Protein AF-A0A7X8WSM5-F1 (afdb_monomer_lite)

Radius of gyration: 17.8 Å; chains: 1; bounding box: 54×24×46 Å

Structure (mmCIF, N/CA/C/O backbone):
data_AF-A0A7X8WSM5-F1
#
_entry.id   AF-A0A7X8WSM5-F1
#
loop_
_atom_site.group_PDB
_atom_site.id
_atom_site.type_symbol
_atom_site.label_atom_id
_atom_site.label_alt_id
_atom_site.label_comp_id
_atom_site.label_asym_id
_atom_site.label_entity_id
_atom_site.label_seq_id
_atom_site.pdbx_PDB_ins_code
_atom_site.Cartn_x
_atom_site.Cartn_y
_atom_site.Cartn_z
_atom_site.occupancy
_atom_site.B_iso_or_equiv
_atom_site.auth_seq_id
_atom_site.auth_comp_id
_atom_site.auth_asym_id
_atom_site.auth_atom_id
_atom_site.pdbx_PDB_model_num
ATOM 1 N N . MET A 1 1 ? -30.049 -12.938 2.409 1.00 51.50 1 MET A N 1
ATOM 2 C CA . MET A 1 1 ? -29.052 -12.644 3.469 1.00 51.50 1 MET A CA 1
ATOM 3 C C . MET A 1 1 ? -29.096 -11.161 3.814 1.00 51.50 1 MET A C 1
ATOM 5 O O . MET A 1 1 ? -28.954 -10.359 2.895 1.00 51.50 1 MET A O 1
ATOM 9 N N . PRO A 1 2 ? -29.291 -10.782 5.087 1.00 59.47 2 PRO A N 1
ATOM 10 C CA . PRO A 1 2 ? -29.366 -9.379 5.487 1.00 59.47 2 PRO A CA 1
ATOM 11 C C . PRO A 1 2 ? -28.024 -8.665 5.263 1.00 59.47 2 PRO A C 1
ATOM 13 O O . PRO A 1 2 ? -26.957 -9.227 5.509 1.00 59.47 2 PRO A O 1
ATOM 16 N N . LEU A 1 3 ? -28.078 -7.409 4.810 1.00 52.84 3 LEU A N 1
ATOM 17 C CA . LEU A 1 3 ? -26.915 -6.581 4.449 1.00 52.84 3 LEU A CA 1
ATOM 18 C C . LEU A 1 3 ? -25.866 -6.487 5.577 1.00 52.84 3 LEU A C 1
ATOM 20 O O . LEU A 1 3 ? -24.669 -6.423 5.316 1.00 52.84 3 LEU A O 1
ATOM 24 N N . ALA A 1 4 ? -26.319 -6.529 6.834 1.00 51.81 4 ALA A N 1
ATOM 25 C CA . ALA A 1 4 ? -25.474 -6.482 8.025 1.00 51.81 4 ALA A CA 1
ATOM 26 C C . ALA A 1 4 ? -24.562 -7.714 8.171 1.00 51.81 4 ALA A C 1
ATOM 28 O O . ALA A 1 4 ? -23.413 -7.575 8.585 1.00 51.81 4 ALA A O 1
ATOM 29 N N . ALA A 1 5 ? -25.042 -8.898 7.775 1.00 56.41 5 ALA A N 1
ATOM 30 C CA . ALA A 1 5 ? -24.252 -10.124 7.834 1.00 56.41 5 ALA A CA 1
ATOM 31 C C . ALA A 1 5 ? -23.064 -10.055 6.863 1.00 56.41 5 ALA A C 1
ATOM 33 O O . ALA A 1 5 ? -21.940 -10.330 7.265 1.00 56.41 5 ALA A O 1
ATOM 34 N N . LYS A 1 6 ? -23.286 -9.579 5.627 1.00 57.28 6 LYS A N 1
ATOM 35 C CA . LYS A 1 6 ? -22.234 -9.465 4.597 1.00 57.28 6 LYS A CA 1
ATOM 36 C C . LYS A 1 6 ? -21.090 -8.532 5.012 1.00 57.28 6 LYS A C 1
ATOM 38 O O . LYS A 1 6 ? -19.925 -8.842 4.785 1.00 57.28 6 LYS A O 1
ATOM 43 N N . VAL A 1 7 ? -21.410 -7.403 5.648 1.00 57.25 7 VAL A N 1
ATOM 44 C CA . VAL A 1 7 ? -20.414 -6.405 6.080 1.00 57.25 7 VAL A CA 1
ATOM 45 C C . VAL A 1 7 ? -19.553 -6.921 7.236 1.00 57.25 7 VAL A C 1
ATOM 47 O O . VAL A 1 7 ? -18.337 -6.728 7.233 1.00 57.25 7 VAL A O 1
ATOM 50 N N . ALA A 1 8 ? -20.163 -7.622 8.196 1.00 59.03 8 ALA A N 1
ATOM 51 C CA . ALA A 1 8 ? -19.437 -8.251 9.296 1.00 59.03 8 ALA A CA 1
ATOM 52 C C . ALA A 1 8 ? -18.463 -9.331 8.791 1.00 59.03 8 ALA A C 1
ATOM 54 O O . ALA A 1 8 ? -17.329 -9.410 9.268 1.00 59.03 8 ALA A O 1
ATOM 55 N N . THR A 1 9 ? -18.866 -10.117 7.784 1.00 63.66 9 THR A N 1
ATOM 56 C CA . THR A 1 9 ? -17.983 -11.095 7.132 1.00 63.66 9 THR A CA 1
ATOM 57 C C . THR A 1 9 ? -16.816 -10.408 6.425 1.00 63.66 9 THR A C 1
ATOM 59 O O . THR A 1 9 ? -15.676 -10.830 6.603 1.00 63.66 9 THR A O 1
ATOM 62 N N . SER A 1 10 ? -17.078 -9.311 5.708 1.00 63.56 10 SER A N 1
ATOM 63 C CA . SER A 1 10 ? -16.056 -8.497 5.039 1.00 63.56 10 SER A CA 1
ATOM 64 C C . SER A 1 10 ? -14.991 -8.003 6.013 1.00 63.56 10 SER A C 1
ATOM 66 O O . SER A 1 10 ? -13.827 -8.347 5.876 1.00 63.56 10 SER A O 1
ATOM 68 N N . ASN A 1 11 ? -15.367 -7.262 7.056 1.00 67.31 11 ASN A N 1
ATOM 69 C CA . ASN A 1 11 ? -14.403 -6.677 7.997 1.00 67.31 11 ASN A CA 1
ATOM 70 C C . ASN A 1 11 ? -13.541 -7.733 8.712 1.00 67.31 11 ASN A C 1
ATOM 72 O O . ASN A 1 11 ? -12.369 -7.499 9.020 1.00 67.31 11 ASN A O 1
ATOM 76 N N . ARG A 1 12 ? -14.113 -8.916 8.959 1.00 71.06 12 ARG A N 1
ATOM 77 C CA . ARG A 1 12 ? -13.388 -10.065 9.508 1.00 71.06 12 ARG A CA 1
ATOM 78 C C . ARG A 1 12 ? -12.416 -10.662 8.489 1.00 71.06 12 ARG A C 1
ATOM 80 O O . ARG A 1 12 ? -11.304 -11.034 8.856 1.00 71.06 12 ARG A O 1
ATOM 87 N N . LEU A 1 13 ? -12.806 -10.697 7.217 1.00 71.25 13 LEU A N 1
ATOM 88 C CA . LEU A 1 13 ? -11.937 -11.093 6.117 1.00 71.25 13 LEU A CA 1
ATOM 89 C C . LEU A 1 13 ? -10.764 -10.115 5.953 1.00 71.25 13 LEU A C 1
ATOM 91 O O . LEU A 1 13 ? -9.636 -10.596 5.913 1.00 71.25 13 LEU A O 1
ATOM 95 N N . THR A 1 14 ? -10.972 -8.779 5.971 1.00 70.88 14 THR A N 1
ATOM 96 C CA . THR A 1 14 ? -9.833 -7.820 5.923 1.00 70.88 14 THR A CA 1
ATOM 97 C C . THR A 1 14 ? -8.901 -8.102 7.066 1.00 70.88 14 THR A C 1
ATOM 99 O O . THR A 1 14 ? -7.701 -8.170 6.871 1.00 70.88 14 THR A O 1
ATOM 102 N N . TRP A 1 15 ? -9.454 -8.260 8.266 1.00 80.31 15 TRP A N 1
ATOM 103 C CA . TRP A 1 15 ? -8.658 -8.427 9.465 1.00 80.31 15 TRP A CA 1
ATOM 104 C C . TRP A 1 15 ? -7.751 -9.655 9.382 1.00 80.31 15 TRP A C 1
ATOM 106 O O . TRP A 1 15 ? -6.589 -9.590 9.778 1.00 80.31 15 TRP A O 1
ATOM 116 N N . ASN A 1 16 ? -8.252 -10.758 8.826 1.00 80.88 16 ASN A N 1
ATOM 117 C CA . ASN A 1 16 ? -7.468 -11.972 8.627 1.00 80.88 16 ASN A CA 1
ATOM 118 C C . ASN A 1 16 ? -6.473 -11.826 7.467 1.00 80.88 16 ASN A C 1
ATOM 120 O O . ASN A 1 16 ? -5.295 -12.144 7.634 1.00 80.88 16 ASN A O 1
ATOM 124 N N . MET A 1 17 ? -6.920 -11.295 6.325 1.00 76.50 17 MET A N 1
ATOM 125 C CA . MET A 1 17 ? -6.082 -11.077 5.141 1.00 76.50 17 MET A CA 1
ATOM 126 C C . MET A 1 17 ? -4.997 -10.028 5.362 1.00 76.50 17 MET A C 1
ATOM 128 O O . MET A 1 17 ? -3.964 -10.100 4.714 1.00 76.50 17 MET A O 1
ATOM 132 N N . TRP A 1 18 ? -5.188 -9.092 6.293 1.00 82.50 18 TRP A N 1
ATOM 133 C CA . TRP A 1 18 ? -4.248 -8.012 6.580 1.00 82.50 18 TRP A CA 1
ATOM 134 C C . TRP A 1 18 ? -2.846 -8.551 6.830 1.00 82.50 18 TRP A C 1
ATOM 136 O O . TRP A 1 18 ? -1.894 -8.013 6.283 1.00 82.50 18 TRP A O 1
ATOM 146 N N . LEU A 1 19 ? -2.710 -9.620 7.632 1.00 83.00 19 LEU A N 1
ATOM 147 C CA . LEU A 1 19 ? -1.384 -10.184 7.913 1.00 83.00 19 LEU A CA 1
ATOM 148 C C . LEU A 1 19 ? -0.724 -10.635 6.613 1.00 83.00 19 LEU A C 1
ATOM 150 O O . LEU A 1 19 ? 0.406 -10.271 6.333 1.00 83.00 19 LEU A O 1
ATOM 154 N N . TRP A 1 20 ? -1.462 -11.401 5.817 1.00 79.69 20 TRP A N 1
ATOM 155 C CA . TRP A 1 20 ? -0.963 -11.965 4.577 1.00 79.69 20 TRP A CA 1
ATOM 156 C C . TRP A 1 20 ? -0.609 -10.880 3.571 1.00 79.69 20 TRP A C 1
ATOM 158 O O . TRP A 1 20 ? 0.486 -10.909 3.035 1.00 79.69 20 TRP A O 1
ATOM 168 N N . LEU A 1 21 ? -1.481 -9.892 3.368 1.00 78.31 21 LEU A N 1
ATOM 169 C CA . LEU A 1 21 ? -1.251 -8.793 2.431 1.00 78.31 21 LEU A CA 1
ATOM 170 C C . LEU A 1 21 ? -0.007 -7.983 2.790 1.00 78.31 21 LEU A C 1
ATOM 172 O O . LEU A 1 21 ? 0.812 -7.712 1.924 1.00 78.31 21 LEU A O 1
ATOM 176 N N . VAL A 1 22 ? 0.165 -7.665 4.070 1.00 85.75 22 VAL A N 1
ATOM 177 C CA . VAL A 1 22 ? 1.304 -6.882 4.556 1.00 85.75 22 VAL A CA 1
ATOM 178 C C . VAL A 1 22 ? 2.654 -7.560 4.287 1.00 85.75 22 VAL A C 1
ATOM 180 O O . VAL A 1 22 ? 3.637 -6.865 4.057 1.00 85.75 22 VAL A O 1
ATOM 183 N N . TRP A 1 23 ? 2.712 -8.894 4.295 1.00 84.69 23 TRP A N 1
ATOM 184 C CA . TRP A 1 23 ? 3.959 -9.644 4.097 1.00 84.69 23 TRP A CA 1
ATOM 185 C C . TRP A 1 23 ? 4.135 -10.154 2.666 1.00 84.69 23 TRP A C 1
ATOM 187 O O . TRP A 1 23 ? 5.213 -10.034 2.087 1.00 84.69 23 TRP A O 1
ATOM 197 N N . LEU A 1 24 ? 3.078 -10.723 2.085 1.00 81.62 24 LEU A N 1
ATOM 198 C CA . LEU A 1 24 ? 3.121 -11.334 0.761 1.00 81.62 24 LEU A CA 1
ATOM 199 C C . LEU A 1 24 ? 3.154 -10.288 -0.345 1.00 81.62 24 LEU A C 1
ATOM 201 O O . LEU A 1 24 ? 3.870 -10.486 -1.318 1.00 81.62 24 LEU A O 1
ATOM 205 N N . LEU A 1 25 ? 2.405 -9.187 -0.223 1.00 82.31 25 LEU A N 1
ATOM 206 C CA . LEU A 1 25 ? 2.304 -8.226 -1.319 1.00 82.31 25 LEU A CA 1
ATOM 207 C C . LEU A 1 25 ? 3.656 -7.551 -1.616 1.00 82.31 25 LEU A C 1
ATOM 209 O O . LEU A 1 25 ? 4.057 -7.587 -2.777 1.00 82.31 25 LEU A O 1
ATOM 213 N N . PRO A 1 26 ? 4.426 -7.038 -0.630 1.00 83.44 26 PRO A N 1
ATOM 214 C CA . PRO A 1 26 ? 5.772 -6.529 -0.901 1.00 83.44 26 PRO A CA 1
ATOM 215 C C . PRO A 1 26 ? 6.697 -7.581 -1.525 1.00 83.44 26 PRO A C 1
ATOM 217 O O . PRO A 1 26 ? 7.432 -7.266 -2.456 1.00 83.44 26 PRO A O 1
ATOM 220 N N . ALA A 1 27 ? 6.630 -8.833 -1.059 1.00 83.88 27 ALA A N 1
ATOM 221 C CA . ALA A 1 27 ? 7.442 -9.922 -1.599 1.00 83.88 27 ALA A CA 1
ATOM 222 C C . ALA A 1 27 ? 7.100 -10.226 -3.068 1.00 83.88 27 ALA A C 1
ATOM 224 O O . ALA A 1 27 ? 8.000 -10.367 -3.892 1.00 83.88 27 ALA A O 1
ATOM 225 N N . VAL A 1 28 ? 5.809 -10.270 -3.411 1.00 82.94 28 VAL A N 1
ATOM 226 C CA . VAL A 1 28 ? 5.339 -10.474 -4.790 1.00 82.94 28 VAL A CA 1
ATOM 227 C C . VAL A 1 28 ? 5.751 -9.307 -5.684 1.00 82.94 28 VAL A C 1
ATOM 229 O O . VAL A 1 28 ? 6.269 -9.538 -6.771 1.00 82.94 28 VAL A O 1
ATOM 232 N N . LEU A 1 29 ? 5.573 -8.063 -5.231 1.00 82.88 29 LEU A N 1
ATOM 233 C CA . LEU A 1 29 ? 5.939 -6.871 -6.003 1.00 82.88 29 LEU A CA 1
ATOM 234 C C . LEU A 1 29 ? 7.447 -6.810 -6.282 1.00 82.88 29 LEU A C 1
ATOM 236 O O . LEU A 1 29 ? 7.852 -6.539 -7.411 1.00 82.88 29 LEU A O 1
ATOM 240 N N . ILE A 1 30 ? 8.274 -7.122 -5.280 1.00 85.56 30 ILE A N 1
ATOM 241 C CA . ILE A 1 30 ? 9.726 -7.245 -5.455 1.00 85.56 30 ILE A CA 1
ATOM 242 C C . ILE A 1 30 ? 10.055 -8.381 -6.420 1.00 85.56 30 ILE A C 1
ATOM 244 O O . ILE A 1 30 ? 10.878 -8.191 -7.311 1.00 85.56 30 ILE A O 1
ATOM 248 N N . GLY A 1 31 ? 9.388 -9.531 -6.292 1.00 83.06 31 GLY A N 1
ATOM 249 C CA . GLY A 1 31 ? 9.538 -10.647 -7.221 1.00 83.06 31 GLY A CA 1
ATOM 250 C C . GLY A 1 31 ? 9.284 -10.221 -8.667 1.00 83.06 31 GLY A C 1
ATOM 251 O O . GLY A 1 31 ? 10.145 -10.428 -9.514 1.00 83.06 31 GLY A O 1
ATOM 252 N N . ILE A 1 32 ? 8.161 -9.545 -8.937 1.00 81.94 32 ILE A N 1
ATOM 253 C CA . ILE A 1 32 ? 7.827 -9.002 -10.267 1.00 81.94 32 ILE A CA 1
ATOM 254 C C . ILE A 1 32 ? 8.938 -8.069 -10.770 1.00 81.94 32 ILE A C 1
ATOM 256 O O . ILE A 1 32 ? 9.399 -8.211 -11.901 1.00 81.94 32 ILE A O 1
ATOM 260 N N . LYS A 1 33 ? 9.421 -7.157 -9.919 1.00 81.62 33 LYS A N 1
ATOM 261 C CA . LYS A 1 33 ? 10.528 -6.247 -10.244 1.00 81.62 33 LYS A CA 1
ATOM 262 C C . LYS A 1 33 ? 11.838 -6.979 -10.564 1.00 81.62 33 LYS A C 1
ATOM 264 O O . LYS A 1 33 ? 12.546 -6.567 -11.474 1.00 81.62 33 LYS A O 1
ATOM 269 N N . MET A 1 34 ? 12.140 -8.095 -9.900 1.00 81.69 34 MET A N 1
ATOM 270 C CA . MET A 1 34 ? 13.324 -8.909 -10.212 1.00 81.69 34 MET A CA 1
ATOM 271 C C . MET A 1 34 ? 13.249 -9.590 -11.592 1.00 81.69 34 MET A C 1
ATOM 273 O O . MET A 1 34 ? 14.290 -9.894 -12.186 1.00 81.69 34 MET A O 1
ATOM 277 N N . PHE A 1 35 ? 12.045 -9.815 -12.129 1.00 79.50 35 PHE A N 1
ATOM 278 C CA . PHE A 1 35 ? 11.854 -10.354 -13.481 1.00 79.50 35 PHE A CA 1
ATOM 279 C C . PHE A 1 35 ? 11.919 -9.286 -14.585 1.00 79.50 35 PHE A C 1
ATOM 281 O O . PHE A 1 35 ? 12.190 -9.644 -15.731 1.00 79.50 35 PHE A O 1
ATOM 288 N N . ALA A 1 36 ? 11.754 -7.997 -14.261 1.00 74.88 36 ALA A N 1
ATOM 289 C CA . ALA A 1 36 ? 11.897 -6.893 -15.219 1.00 74.88 36 ALA A CA 1
ATOM 290 C C . ALA A 1 36 ? 13.334 -6.805 -15.786 1.00 74.88 36 ALA A C 1
ATOM 292 O O . ALA A 1 36 ? 14.241 -7.389 -15.202 1.00 74.88 36 ALA A O 1
ATOM 293 N N . PRO A 1 37 ? 13.600 -6.140 -16.923 1.00 71.44 37 PRO A N 1
ATOM 294 C CA . PRO A 1 37 ? 14.967 -5.960 -17.435 1.00 71.44 37 PRO A CA 1
ATOM 295 C C . PRO A 1 37 ? 15.867 -5.169 -16.455 1.00 71.44 37 PRO A C 1
ATOM 297 O O . PRO A 1 37 ? 15.359 -4.541 -15.539 1.00 71.44 37 PRO A O 1
ATOM 300 N N . GLY A 1 38 ? 17.198 -5.202 -16.621 1.00 72.44 38 GLY A N 1
ATOM 301 C CA . GLY A 1 38 ? 18.144 -4.421 -15.796 1.00 72.44 38 GLY A CA 1
ATOM 302 C C . GLY A 1 38 ? 18.986 -5.239 -14.818 1.00 72.44 38 GLY A C 1
ATOM 303 O O . GLY A 1 38 ? 18.459 -5.918 -13.941 1.00 72.44 38 GLY A O 1
ATOM 304 N N . GLY A 1 39 ? 20.312 -5.201 -14.961 1.00 73.75 39 GLY A N 1
ATOM 305 C CA . GLY A 1 39 ? 21.215 -6.054 -14.175 1.00 73.75 39 GLY A CA 1
ATOM 306 C C . GLY A 1 39 ? 21.510 -5.503 -12.779 1.00 73.75 39 GLY A C 1
ATOM 307 O O . GLY A 1 39 ? 21.495 -6.246 -11.796 1.00 73.75 39 GLY A O 1
ATOM 308 N N . GLN A 1 40 ? 21.754 -4.194 -12.679 1.00 80.19 40 GLN A N 1
ATOM 309 C CA . GLN A 1 40 ? 22.174 -3.556 -11.427 1.00 80.19 40 GLN A CA 1
ATOM 310 C C . GLN A 1 40 ? 21.028 -3.420 -10.415 1.00 80.19 40 GLN A C 1
ATOM 312 O O . GLN A 1 40 ? 21.208 -3.763 -9.245 1.00 80.19 40 GLN A O 1
ATOM 317 N N . GLU A 1 41 ? 19.835 -3.004 -10.855 1.00 77.94 41 GLU A N 1
ATOM 318 C CA . GLU A 1 41 ? 18.642 -2.929 -9.993 1.00 77.94 41 GLU A CA 1
ATOM 319 C C . GLU A 1 41 ? 18.295 -4.304 -9.408 1.00 77.94 41 GLU A C 1
ATOM 321 O O . GLU A 1 41 ? 17.993 -4.414 -8.220 1.00 77.94 41 GLU A O 1
ATOM 326 N N . LYS A 1 42 ? 18.429 -5.380 -10.196 1.00 82.81 42 LYS A N 1
ATOM 327 C CA . LYS A 1 42 ? 18.230 -6.751 -9.706 1.00 82.81 42 LYS A CA 1
ATOM 328 C C . LYS A 1 42 ? 19.197 -7.127 -8.603 1.00 82.81 42 LYS A C 1
ATOM 330 O O . LYS A 1 42 ? 18.758 -7.701 -7.615 1.00 82.81 42 LYS A O 1
ATOM 335 N N . LEU A 1 43 ? 20.486 -6.823 -8.751 1.00 84.69 43 LEU A N 1
ATOM 336 C CA . LEU A 1 43 ? 21.483 -7.109 -7.715 1.00 84.69 43 LEU A CA 1
ATOM 337 C C . LEU A 1 43 ? 21.166 -6.348 -6.423 1.00 84.69 43 LEU A C 1
ATOM 339 O O . LEU A 1 43 ? 21.206 -6.929 -5.337 1.00 84.69 43 LEU A O 1
ATOM 343 N N . PHE A 1 44 ? 20.783 -5.075 -6.545 1.00 86.06 44 PHE A N 1
ATOM 344 C CA . PHE A 1 44 ? 20.365 -4.254 -5.410 1.00 86.06 44 PHE A CA 1
ATOM 345 C C . PHE A 1 44 ? 19.128 -4.835 -4.715 1.00 86.06 44 PHE A C 1
ATOM 347 O O . PHE A 1 44 ? 19.139 -5.040 -3.501 1.00 86.06 44 PHE A O 1
ATOM 354 N N . LEU A 1 45 ? 18.081 -5.164 -5.478 1.00 86.62 45 LEU A N 1
ATOM 355 C CA . LEU A 1 45 ? 16.869 -5.789 -4.953 1.00 86.62 45 LEU A CA 1
ATOM 356 C C . LEU A 1 45 ? 17.154 -7.174 -4.371 1.00 86.62 45 LEU A C 1
ATOM 358 O O . LEU A 1 45 ? 16.606 -7.512 -3.333 1.00 86.62 45 LEU A O 1
ATOM 362 N N . MET A 1 46 ? 18.040 -7.972 -4.957 1.00 87.69 46 MET A N 1
ATOM 363 C CA . MET A 1 46 ? 18.387 -9.291 -4.430 1.00 87.69 46 MET A CA 1
ATOM 364 C C . MET A 1 46 ? 19.053 -9.188 -3.053 1.00 87.69 46 MET A C 1
ATOM 366 O O . MET A 1 46 ? 18.724 -9.965 -2.159 1.00 87.69 46 MET A O 1
ATOM 370 N N . LEU A 1 47 ? 19.926 -8.196 -2.855 1.00 91.31 47 LEU A N 1
ATOM 371 C CA . LEU A 1 47 ? 20.614 -7.974 -1.583 1.00 91.31 47 LEU A CA 1
ATOM 372 C C . LEU A 1 47 ? 19.706 -7.329 -0.523 1.00 91.31 47 LEU A C 1
ATOM 374 O O . LEU A 1 47 ? 19.719 -7.735 0.638 1.00 91.31 47 LEU A O 1
ATOM 378 N N . LEU A 1 48 ? 18.920 -6.319 -0.909 1.00 91.56 48 LEU A N 1
ATOM 379 C CA . LEU A 1 48 ? 18.128 -5.514 0.025 1.00 91.56 48 LEU A CA 1
ATOM 380 C C . LEU A 1 48 ? 16.676 -5.962 0.172 1.00 91.56 48 LEU A C 1
ATOM 382 O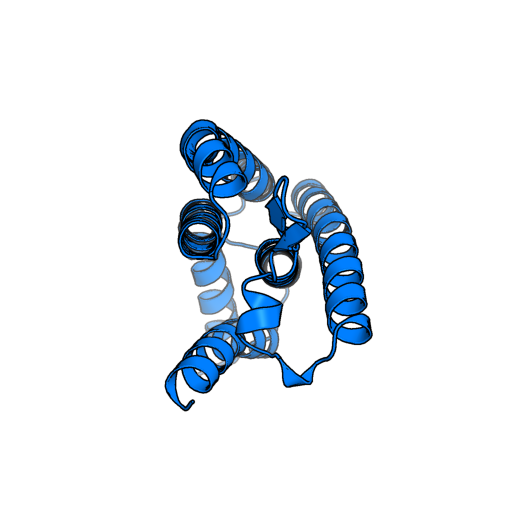 O . LEU A 1 48 ? 16.019 -5.532 1.120 1.00 91.56 48 LEU A O 1
ATOM 386 N N . SER A 1 49 ? 16.165 -6.836 -0.698 1.00 89.81 49 SER A N 1
ATOM 387 C CA . SER A 1 49 ? 14.781 -7.321 -0.621 1.00 89.81 49 SER A CA 1
ATOM 388 C C . SER A 1 49 ? 14.394 -7.867 0.748 1.00 89.81 49 SER A C 1
ATOM 390 O O . SER A 1 49 ? 13.303 -7.508 1.189 1.00 89.81 49 SER A O 1
ATOM 392 N N . PRO A 1 50 ? 15.228 -8.626 1.493 1.00 91.56 50 PRO A N 1
ATOM 393 C CA . PRO A 1 50 ? 14.819 -9.096 2.813 1.00 91.56 50 PRO A CA 1
ATOM 394 C C . PRO A 1 50 ? 14.547 -7.927 3.765 1.00 91.56 50 PRO A C 1
ATOM 396 O O . PRO A 1 50 ? 13.558 -7.930 4.492 1.00 91.56 50 PRO A O 1
ATOM 399 N N . ILE A 1 51 ? 15.384 -6.887 3.712 1.00 93.31 51 ILE A N 1
ATOM 400 C CA . ILE A 1 51 ? 15.247 -5.688 4.543 1.00 93.31 51 ILE A CA 1
ATOM 401 C C . ILE A 1 51 ? 14.021 -4.880 4.109 1.00 93.31 51 ILE A C 1
ATOM 403 O O . ILE A 1 51 ? 13.226 -4.479 4.956 1.00 93.31 51 ILE A O 1
ATOM 407 N N . ILE A 1 52 ? 13.824 -4.677 2.803 1.00 89.06 52 ILE A N 1
ATOM 408 C CA . ILE A 1 52 ? 12.681 -3.926 2.264 1.00 89.06 52 ILE A CA 1
ATOM 409 C C . ILE A 1 52 ? 11.362 -4.627 2.614 1.00 89.06 52 ILE A C 1
ATOM 411 O O . ILE A 1 52 ? 10.440 -3.972 3.098 1.00 89.06 52 ILE A O 1
ATOM 415 N N . ILE A 1 53 ? 11.276 -5.950 2.431 1.00 89.50 53 ILE A N 1
ATOM 416 C CA . ILE A 1 53 ? 10.092 -6.752 2.783 1.00 89.50 53 ILE A CA 1
ATOM 417 C C . ILE A 1 53 ? 9.816 -6.651 4.282 1.00 89.50 53 ILE A C 1
ATOM 419 O O . ILE A 1 53 ? 8.670 -6.442 4.676 1.00 89.50 53 ILE A O 1
ATOM 423 N N . LEU A 1 54 ? 10.852 -6.757 5.122 1.00 92.00 54 LEU A N 1
ATOM 424 C CA . LEU A 1 54 ? 10.702 -6.622 6.569 1.00 92.00 54 LEU A CA 1
ATOM 425 C C . LEU A 1 54 ? 10.194 -5.237 6.967 1.00 92.00 54 LEU A C 1
ATOM 427 O O . LEU A 1 54 ? 9.248 -5.141 7.745 1.00 92.00 54 LEU A O 1
ATOM 431 N N . LEU A 1 55 ? 10.773 -4.167 6.423 1.00 92.06 55 LEU A N 1
ATOM 432 C CA . LEU A 1 55 ? 10.355 -2.800 6.727 1.00 92.06 55 LEU A CA 1
ATOM 433 C C . LEU A 1 55 ? 8.927 -2.524 6.247 1.00 92.06 55 LEU A C 1
ATOM 435 O O . LEU A 1 55 ? 8.111 -2.031 7.026 1.00 92.06 55 LEU A O 1
ATOM 439 N N . ALA A 1 56 ? 8.597 -2.887 5.005 1.00 88.94 56 ALA A N 1
ATOM 440 C CA . ALA A 1 56 ? 7.252 -2.734 4.456 1.00 88.94 56 ALA A CA 1
ATOM 441 C C . ALA A 1 56 ? 6.222 -3.547 5.255 1.00 88.94 56 ALA A C 1
ATOM 443 O O . ALA A 1 56 ? 5.145 -3.043 5.577 1.00 88.94 56 ALA A O 1
ATOM 444 N N . GLY A 1 57 ? 6.580 -4.773 5.642 1.00 88.94 57 GLY A N 1
ATOM 445 C CA . GLY A 1 57 ? 5.754 -5.635 6.475 1.00 88.94 57 GLY A CA 1
ATOM 446 C C . GLY A 1 57 ? 5.524 -5.062 7.875 1.00 88.94 57 GLY A C 1
ATOM 447 O O . GLY A 1 57 ? 4.397 -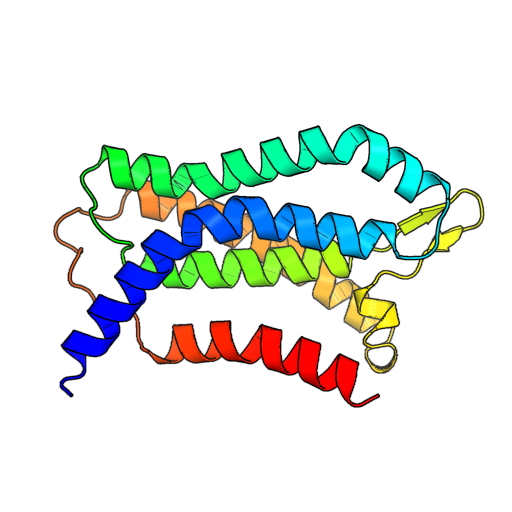4.998 8.361 1.00 88.94 57 GLY A O 1
ATOM 448 N N . LEU A 1 58 ? 6.568 -4.559 8.529 1.00 92.69 58 LEU A N 1
ATOM 449 C CA . LEU A 1 58 ? 6.440 -3.937 9.848 1.00 92.69 58 LEU A CA 1
ATOM 450 C C . LEU A 1 58 ? 5.590 -2.660 9.800 1.00 92.69 58 LEU A C 1
ATOM 452 O O . LEU A 1 58 ? 4.698 -2.490 10.635 1.00 92.69 58 LEU A O 1
ATOM 456 N N . LEU A 1 59 ? 5.813 -1.797 8.805 1.00 91.31 59 LEU A N 1
ATOM 457 C CA . LEU A 1 59 ? 5.034 -0.570 8.614 1.00 91.31 59 LEU A CA 1
ATOM 458 C C . LEU A 1 59 ? 3.569 -0.883 8.293 1.00 91.31 59 LEU A C 1
ATOM 460 O O . LEU A 1 59 ? 2.668 -0.354 8.938 1.00 91.31 59 LEU A O 1
ATOM 464 N N . GLY A 1 60 ? 3.307 -1.807 7.368 1.00 88.44 60 GLY A N 1
ATOM 465 C CA . GLY A 1 60 ? 1.950 -2.238 7.036 1.00 88.44 60 GLY A CA 1
ATOM 466 C C . GLY A 1 60 ? 1.231 -2.937 8.198 1.00 88.44 60 GLY A C 1
ATOM 467 O O . GLY A 1 60 ? -0.000 -2.896 8.297 1.00 88.44 60 GLY A O 1
ATOM 468 N N . TRP A 1 61 ? 1.974 -3.566 9.111 1.00 92.56 61 TRP A N 1
ATOM 469 C CA . TRP A 1 61 ? 1.424 -4.221 10.298 1.00 92.56 61 TRP A CA 1
ATOM 470 C C . TRP A 1 61 ? 1.101 -3.238 11.430 1.00 92.56 61 TRP A C 1
ATOM 472 O O . TRP A 1 61 ? 0.179 -3.490 12.214 1.00 92.56 61 TRP A O 1
ATOM 482 N N . LEU A 1 62 ? 1.801 -2.102 11.498 1.00 93.56 62 LEU A N 1
ATOM 483 C CA . LEU A 1 62 ? 1.701 -1.128 12.585 1.00 93.56 62 LEU A CA 1
ATOM 484 C C . LEU A 1 62 ? 0.257 -0.672 12.887 1.00 93.56 62 LEU A C 1
ATOM 486 O O . LEU A 1 62 ? -0.142 -0.755 14.054 1.00 93.56 62 LEU A O 1
ATOM 490 N N . PRO A 1 63 ? -0.586 -0.270 11.909 1.00 91.12 63 PRO A N 1
ATOM 491 C CA . PRO A 1 63 ? -1.950 0.170 12.212 1.00 91.12 63 PRO A CA 1
ATOM 492 C C . PRO A 1 63 ? -2.797 -0.949 12.832 1.00 91.12 63 PRO A C 1
ATOM 494 O O . PRO A 1 63 ? -3.575 -0.719 13.760 1.00 91.12 63 PRO A O 1
ATOM 497 N N . ARG A 1 64 ? -2.607 -2.194 12.378 1.00 90.38 64 ARG A N 1
ATOM 498 C CA . ARG A 1 64 ? -3.296 -3.358 12.942 1.00 90.38 64 ARG A CA 1
ATOM 499 C C . ARG A 1 64 ? -2.824 -3.665 14.357 1.00 90.38 64 ARG A C 1
ATOM 501 O O . ARG A 1 64 ? -3.653 -4.007 15.200 1.00 90.38 64 ARG A O 1
ATOM 508 N N . PHE A 1 65 ? -1.526 -3.555 14.625 1.00 93.25 65 PHE A N 1
ATOM 509 C CA . PHE A 1 65 ? -0.986 -3.727 15.971 1.00 93.25 65 PHE A CA 1
ATOM 510 C C . PHE A 1 65 ? -1.607 -2.720 16.949 1.00 93.25 65 PHE A C 1
ATOM 512 O O . PHE A 1 65 ? -2.093 -3.120 18.010 1.00 93.25 65 PHE A O 1
ATOM 519 N N . VAL A 1 66 ? -1.686 -1.443 16.557 1.00 93.06 66 VAL A N 1
ATOM 520 C CA . VAL A 1 66 ? -2.336 -0.384 17.348 1.00 93.06 66 VAL A CA 1
ATOM 521 C C . VAL A 1 66 ? -3.806 -0.720 17.613 1.00 93.06 66 VAL A C 1
ATOM 523 O O . VAL A 1 66 ? -4.241 -0.696 18.763 1.00 93.06 66 VAL A O 1
ATOM 526 N N . LEU A 1 67 ? -4.567 -1.113 16.587 1.00 90.56 67 LEU A N 1
ATOM 527 C CA . LEU A 1 67 ? -5.972 -1.514 16.743 1.00 90.56 67 LEU A CA 1
ATOM 528 C C . LEU A 1 67 ? -6.131 -2.723 17.675 1.00 90.56 67 LEU A C 1
ATOM 530 O O . LEU A 1 67 ? -6.976 -2.714 18.568 1.00 90.56 67 LEU A O 1
ATOM 534 N N . LYS A 1 68 ? -5.291 -3.753 17.531 1.00 90.62 68 LYS A N 1
ATOM 535 C CA . LYS A 1 68 ? -5.342 -4.942 18.392 1.00 90.62 68 LYS A CA 1
ATOM 536 C C . LYS A 1 68 ? -5.043 -4.586 19.852 1.00 90.62 68 LYS A C 1
ATOM 538 O O . LYS A 1 68 ? -5.756 -5.043 20.740 1.00 90.62 68 LYS A O 1
ATOM 543 N N . LYS A 1 69 ? -4.049 -3.722 20.101 1.00 92.25 69 LYS A N 1
ATOM 544 C CA . LYS A 1 69 ? -3.707 -3.230 21.448 1.00 92.25 69 LYS A CA 1
ATOM 545 C C . LYS A 1 69 ? -4.852 -2.434 22.085 1.00 92.25 69 LYS A C 1
ATOM 547 O O . LYS A 1 69 ? -5.014 -2.464 23.298 1.00 92.25 69 LYS A O 1
ATOM 552 N N . ARG A 1 70 ? -5.668 -1.760 21.271 1.00 90.00 70 ARG A N 1
ATOM 553 C CA . ARG A 1 70 ? -6.858 -1.011 21.709 1.00 90.00 70 ARG A CA 1
ATOM 554 C C . ARG A 1 70 ? -8.112 -1.882 21.890 1.00 90.00 70 ARG A C 1
ATOM 556 O O . ARG A 1 70 ? -9.163 -1.345 22.220 1.00 90.00 70 ARG A O 1
ATOM 563 N N . GLY A 1 71 ? -8.019 -3.200 21.687 1.00 87.50 71 GLY A N 1
ATOM 564 C CA . GLY A 1 71 ? -9.113 -4.149 21.930 1.00 87.50 71 GLY A CA 1
ATOM 565 C C . GLY A 1 71 ? -9.997 -4.460 20.718 1.00 87.50 71 GLY A C 1
ATOM 566 O O . GLY A 1 71 ? -11.031 -5.109 20.868 1.00 87.50 71 GLY A O 1
ATOM 567 N N . PHE A 1 72 ? -9.618 -4.040 19.506 1.00 85.50 72 PHE A N 1
ATOM 568 C CA . PHE A 1 72 ? -10.386 -4.375 18.304 1.00 85.50 72 PHE A CA 1
ATOM 569 C C . PHE A 1 72 ? -10.226 -5.859 17.933 1.00 85.50 72 PHE A C 1
ATOM 571 O O . PHE A 1 72 ? -9.118 -6.346 17.704 1.00 85.50 72 PHE A O 1
ATOM 578 N N . GLY A 1 73 ? -11.353 -6.569 17.817 1.00 80.06 73 GLY A N 1
ATOM 579 C CA . GLY A 1 73 ? -11.410 -7.953 17.318 1.00 80.06 73 GLY A CA 1
ATOM 580 C C . GLY A 1 73 ? -11.576 -8.078 15.797 1.00 80.06 73 GLY A C 1
ATOM 581 O O . GLY A 1 73 ? -11.483 -9.176 15.253 1.00 80.06 73 GLY A O 1
ATOM 582 N N . TYR A 1 74 ? -11.843 -6.967 15.109 1.00 78.88 74 TYR A N 1
ATOM 583 C CA . TYR A 1 74 ? -12.009 -6.890 13.658 1.00 78.88 74 TYR A CA 1
ATOM 584 C C . TYR A 1 74 ? -11.717 -5.474 13.156 1.00 78.88 74 TYR A C 1
ATOM 586 O O . TYR A 1 74 ? -11.735 -4.515 13.931 1.00 78.88 74 TYR A O 1
ATOM 594 N N . SER A 1 75 ? -11.466 -5.347 11.851 1.00 78.25 75 SER A N 1
ATOM 595 C CA . SER A 1 75 ? -11.138 -4.064 11.230 1.00 78.25 75 SER A CA 1
ATOM 596 C C . SER A 1 75 ? -12.370 -3.152 11.164 1.00 78.25 75 SER A C 1
ATOM 598 O O . SER A 1 75 ? -13.405 -3.576 10.640 1.00 78.25 75 SER A O 1
ATOM 600 N N . PRO A 1 76 ? -12.299 -1.898 11.648 1.00 81.62 76 PRO A N 1
ATOM 601 C CA . PRO A 1 76 ? -13.329 -0.905 11.376 1.00 81.62 76 PRO A CA 1
ATOM 602 C C . PRO A 1 76 ? -13.481 -0.673 9.870 1.00 81.62 76 PRO A C 1
ATOM 604 O O . PRO A 1 76 ? -12.531 -0.793 9.095 1.00 81.62 76 PRO A O 1
ATOM 607 N N . SER A 1 77 ? -14.678 -0.300 9.438 1.00 75.94 77 SER A N 1
ATOM 608 C CA . SER A 1 77 ? -14.989 -0.073 8.023 1.00 75.94 77 SER A CA 1
ATOM 609 C C . SER A 1 77 ? -14.099 0.965 7.346 1.00 75.94 77 SER A C 1
ATOM 611 O O . SER A 1 77 ? -13.527 0.682 6.296 1.00 75.94 77 SER A O 1
ATOM 613 N N . GLY A 1 78 ? -13.957 2.138 7.970 1.00 78.50 78 GLY A N 1
ATOM 614 C CA . GLY A 1 78 ? -13.110 3.219 7.467 1.00 78.50 78 GLY A CA 1
ATOM 615 C C . GLY A 1 78 ? -11.654 2.782 7.335 1.00 78.50 78 GLY A C 1
ATOM 616 O O . GLY A 1 78 ? -11.048 2.985 6.290 1.00 78.50 78 GLY A O 1
ATOM 617 N N . VAL A 1 79 ? -11.128 2.078 8.342 1.00 84.38 79 VAL A N 1
ATOM 618 C CA . VAL A 1 79 ? -9.773 1.509 8.293 1.00 84.38 79 VAL A CA 1
ATOM 619 C C . VAL A 1 79 ? -9.645 0.518 7.134 1.00 84.38 79 VAL A C 1
ATOM 621 O O . VAL A 1 79 ? -8.681 0.585 6.386 1.00 84.38 79 VAL A O 1
ATOM 624 N N . SER A 1 80 ? -10.624 -0.369 6.943 1.00 81.81 80 SER A N 1
ATOM 625 C CA . SER A 1 80 ? -10.593 -1.380 5.874 1.00 81.81 80 SER A CA 1
ATOM 626 C C . SER A 1 80 ? -10.599 -0.757 4.477 1.00 81.81 80 SER A C 1
ATOM 628 O O . SER A 1 80 ? -9.877 -1.219 3.599 1.00 81.81 80 SER A O 1
ATOM 630 N N . ALA A 1 81 ? -11.394 0.298 4.274 1.00 80.31 81 ALA A N 1
ATOM 631 C CA . ALA A 1 81 ? -11.458 1.013 3.004 1.00 80.31 81 ALA A CA 1
ATOM 632 C C . ALA A 1 81 ? -10.130 1.715 2.690 1.00 80.31 81 ALA A C 1
ATOM 634 O O . ALA A 1 81 ? -9.572 1.517 1.613 1.00 80.31 81 ALA A O 1
ATOM 635 N N . VAL A 1 82 ? -9.587 2.471 3.651 1.00 86.25 82 VAL A N 1
ATOM 636 C CA . VAL A 1 82 ? -8.297 3.157 3.473 1.00 86.25 82 VAL A CA 1
ATOM 637 C C . VAL A 1 82 ? -7.163 2.145 3.299 1.00 86.25 82 VAL A C 1
ATOM 639 O O . VAL A 1 82 ? -6.279 2.360 2.479 1.00 86.25 82 VAL A O 1
ATOM 642 N N . PHE A 1 83 ? -7.215 1.009 3.998 1.00 85.62 83 PHE A N 1
ATOM 643 C CA . PHE A 1 83 ? -6.224 -0.062 3.874 1.00 85.62 83 PHE A CA 1
ATOM 644 C C . PHE A 1 83 ? -6.160 -0.612 2.457 1.00 85.62 83 PHE A C 1
ATOM 646 O O . PHE A 1 83 ? -5.080 -0.823 1.914 1.00 85.62 83 PHE A O 1
ATOM 653 N N . ALA A 1 84 ? -7.318 -0.808 1.839 1.00 82.31 84 ALA A N 1
ATOM 654 C CA . ALA A 1 84 ? -7.367 -1.331 0.492 1.00 82.31 84 ALA A CA 1
ATOM 655 C C . ALA A 1 84 ? -6.893 -0.307 -0.553 1.00 82.31 84 ALA A C 1
ATOM 657 O O . ALA A 1 84 ? -6.128 -0.664 -1.445 1.00 82.31 84 ALA A O 1
ATOM 658 N N . VAL A 1 85 ? -7.268 0.971 -0.396 1.00 85.31 85 VAL A N 1
ATOM 659 C CA . VAL A 1 85 ? -6.747 2.072 -1.230 1.00 85.31 85 VAL A CA 1
ATOM 660 C C . VAL A 1 85 ? -5.228 2.181 -1.104 1.00 85.31 85 VAL A C 1
ATOM 662 O O . VAL A 1 85 ? -4.543 2.331 -2.111 1.00 85.31 85 VAL A O 1
ATOM 665 N N . HIS A 1 86 ? -4.699 2.061 0.116 1.00 88.81 86 HIS A N 1
ATOM 666 C CA . HIS A 1 86 ? -3.266 2.124 0.376 1.00 88.81 86 HIS A CA 1
ATOM 667 C C . HIS A 1 86 ? -2.496 1.053 -0.392 1.00 88.81 86 HIS A C 1
ATOM 669 O O . HIS A 1 86 ? -1.567 1.379 -1.123 1.00 88.81 86 HIS A O 1
ATOM 675 N N . TRP A 1 87 ? -2.901 -0.214 -0.282 1.00 84.75 87 TRP A N 1
ATOM 676 C CA . TRP A 1 87 ? -2.207 -1.298 -0.982 1.00 84.75 87 TRP A CA 1
ATOM 677 C C . TRP A 1 87 ? -2.364 -1.239 -2.495 1.00 84.75 87 TRP A C 1
ATOM 679 O O . TRP A 1 87 ? -1.456 -1.654 -3.216 1.00 84.75 87 TRP A O 1
ATOM 689 N N . TRP A 1 88 ? -3.478 -0.693 -2.980 1.00 83.44 88 TRP A N 1
ATOM 690 C CA . TRP A 1 88 ? -3.670 -0.455 -4.403 1.00 83.44 88 TRP A CA 1
ATOM 691 C C . TRP A 1 88 ? -2.694 0.600 -4.932 1.00 83.44 88 TRP A C 1
ATOM 693 O O . TRP A 1 88 ? -1.923 0.324 -5.850 1.00 83.44 88 TRP A O 1
ATOM 703 N N . ALA A 1 89 ? -2.660 1.768 -4.288 1.00 87.62 89 ALA A N 1
ATOM 704 C CA . ALA A 1 89 ? -1.743 2.846 -4.637 1.00 87.62 89 ALA A CA 1
ATOM 705 C C . ALA A 1 89 ? -0.275 2.423 -4.477 1.00 87.62 89 ALA A C 1
ATOM 707 O O . ALA A 1 89 ? 0.546 2.727 -5.337 1.00 87.62 89 ALA A O 1
ATOM 708 N N . PHE A 1 90 ? 0.048 1.658 -3.430 1.00 89.38 90 PHE A N 1
ATOM 709 C CA . PHE A 1 90 ? 1.396 1.138 -3.212 1.00 89.38 90 PHE A CA 1
ATOM 710 C C . PHE A 1 90 ? 1.823 0.199 -4.343 1.00 89.38 90 PHE A C 1
ATOM 712 O O . PHE A 1 90 ? 2.930 0.325 -4.856 1.00 89.38 90 PHE A O 1
ATOM 719 N N . SER A 1 91 ? 0.938 -0.705 -4.772 1.00 87.00 91 SER A N 1
ATOM 720 C CA . SER A 1 91 ? 1.230 -1.638 -5.867 1.00 87.00 91 SER A CA 1
ATOM 721 C C . SER A 1 91 ? 1.471 -0.900 -7.182 1.00 87.00 91 SER A C 1
ATOM 723 O O . SER A 1 91 ? 2.461 -1.174 -7.853 1.00 87.00 91 SER A O 1
ATOM 725 N N . LEU A 1 92 ? 0.615 0.068 -7.526 1.00 86.69 92 LEU A N 1
ATOM 726 C CA 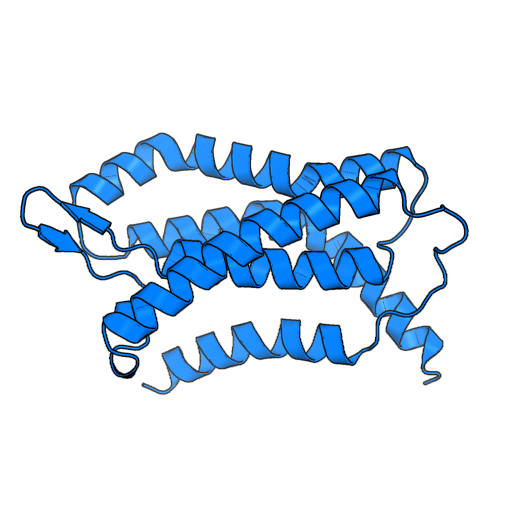. LEU A 1 92 ? 0.801 0.894 -8.724 1.00 86.69 92 LEU A CA 1
ATOM 727 C C . LEU A 1 92 ? 2.087 1.716 -8.666 1.00 86.69 92 LEU A C 1
ATOM 729 O O . LEU A 1 92 ? 2.808 1.791 -9.654 1.00 86.69 92 LEU A O 1
ATOM 733 N N . CYS A 1 93 ? 2.395 2.286 -7.501 1.00 88.38 93 CYS A N 1
ATOM 734 C CA . CYS A 1 93 ? 3.631 3.019 -7.274 1.00 88.38 93 CYS A CA 1
ATOM 735 C C . CYS A 1 93 ? 4.852 2.118 -7.518 1.00 88.38 93 CYS A C 1
ATOM 737 O O . CYS A 1 93 ? 5.685 2.428 -8.360 1.00 88.38 93 CYS A O 1
ATOM 739 N N . VAL A 1 94 ? 4.933 0.960 -6.854 1.00 87.31 94 VAL A N 1
ATOM 740 C CA . VAL A 1 94 ? 6.085 0.048 -6.976 1.00 87.31 94 VAL A CA 1
ATOM 741 C C . VAL A 1 94 ? 6.234 -0.512 -8.392 1.00 87.31 94 VAL A C 1
ATOM 743 O O . VAL A 1 94 ? 7.351 -0.596 -8.901 1.00 87.31 94 VAL A O 1
ATOM 746 N N . LEU A 1 95 ? 5.127 -0.895 -9.034 1.00 86.62 95 LEU A N 1
ATOM 747 C CA . LEU A 1 95 ? 5.159 -1.464 -10.383 1.00 86.62 95 LEU A CA 1
ATOM 748 C C . LEU A 1 95 ? 5.391 -0.423 -11.471 1.00 86.62 95 LEU A C 1
ATOM 750 O O . LEU A 1 95 ? 5.844 -0.808 -12.542 1.00 86.62 95 LEU A O 1
ATOM 754 N N . GLY A 1 96 ? 5.062 0.845 -11.229 1.00 85.50 96 GLY A N 1
ATOM 755 C CA . GLY A 1 96 ? 5.229 1.913 -12.210 1.00 85.50 96 GLY A CA 1
ATOM 756 C C . GLY A 1 96 ? 6.497 2.745 -12.042 1.00 85.50 96 GLY A C 1
ATOM 757 O O . GLY A 1 96 ? 6.845 3.485 -12.951 1.00 85.50 96 GLY A O 1
ATOM 758 N N . ILE A 1 97 ? 7.234 2.610 -10.935 1.00 86.06 97 ILE A N 1
ATOM 759 C CA . ILE A 1 97 ? 8.573 3.203 -10.833 1.00 86.06 97 ILE A CA 1
ATOM 760 C C . ILE A 1 97 ? 9.482 2.554 -11.880 1.00 86.06 97 ILE A C 1
ATOM 762 O O . ILE A 1 97 ? 9.711 1.341 -11.843 1.00 86.06 97 ILE A O 1
ATOM 766 N N . ASP A 1 98 ? 10.013 3.363 -12.791 1.00 85.44 98 ASP A N 1
ATOM 767 C CA . ASP A 1 98 ? 11.024 2.928 -13.751 1.00 85.44 98 ASP A CA 1
ATOM 768 C C . ASP A 1 98 ? 12.325 2.556 -13.043 1.00 85.44 98 ASP A C 1
ATOM 770 O O . ASP A 1 98 ? 12.661 3.061 -11.968 1.00 85.44 98 ASP A O 1
ATOM 774 N N . GLY A 1 99 ? 13.040 1.616 -13.646 1.00 79.25 99 GLY A N 1
ATOM 775 C CA . GLY A 1 99 ? 14.378 1.259 -13.215 1.00 79.25 99 GLY A CA 1
ATOM 776 C C . GLY A 1 99 ? 15.425 2.204 -13.786 1.00 79.25 99 GLY A C 1
ATOM 777 O O . GLY A 1 99 ? 15.176 2.950 -14.735 1.00 79.25 99 GLY A O 1
ATOM 778 N N . ALA A 1 100 ? 16.633 2.135 -13.245 1.00 76.50 100 ALA A N 1
ATOM 779 C CA . ALA A 1 100 ? 17.779 2.848 -13.788 1.00 76.50 100 ALA A CA 1
ATOM 780 C C . ALA A 1 100 ? 18.968 1.897 -13.899 1.00 76.50 100 ALA A C 1
ATOM 782 O O . ALA A 1 100 ? 19.295 1.189 -12.945 1.00 76.50 100 ALA A O 1
ATOM 783 N N . ASP A 1 101 ? 19.620 1.903 -15.059 1.00 76.06 101 ASP A N 1
ATOM 784 C CA . ASP A 1 101 ? 20.908 1.251 -15.261 1.00 76.06 101 ASP A CA 1
ATOM 785 C C . ASP A 1 101 ? 21.921 2.246 -15.837 1.00 76.06 101 ASP A C 1
ATOM 787 O O . ASP A 1 101 ? 21.568 3.298 -16.373 1.00 76.06 101 ASP A O 1
ATOM 791 N N . HIS A 1 102 ? 23.199 1.879 -15.793 1.00 74.06 102 HIS A N 1
ATOM 792 C CA . HIS A 1 102 ? 24.300 2.632 -16.410 1.00 74.06 102 HIS A CA 1
ATOM 793 C C . HIS A 1 102 ? 24.115 2.894 -17.920 1.00 74.06 102 HIS A C 1
ATOM 795 O O . HIS A 1 102 ? 24.760 3.785 -18.468 1.00 74.06 102 HIS A O 1
ATOM 801 N N . MET A 1 103 ? 23.228 2.144 -18.580 1.00 72.06 103 MET A N 1
ATOM 802 C CA . MET A 1 103 ? 22.911 2.258 -20.008 1.00 72.06 103 MET A CA 1
ATOM 803 C C . MET A 1 103 ? 21.657 3.102 -20.302 1.00 72.06 103 MET A C 1
ATOM 805 O O . MET A 1 103 ? 21.365 3.351 -21.469 1.00 72.06 103 MET A O 1
ATOM 809 N N . GLY A 1 104 ? 20.914 3.539 -19.279 1.00 73.19 104 GLY A N 1
ATOM 810 C CA . GLY A 1 104 ? 19.679 4.311 -19.434 1.00 73.19 104 GLY A CA 1
ATOM 811 C C . GLY A 1 104 ? 18.523 3.825 -18.548 1.00 73.19 104 GLY A C 1
ATOM 812 O O . GLY A 1 104 ? 18.691 2.896 -17.751 1.00 73.19 104 GLY A O 1
ATOM 813 N N . PRO A 1 105 ? 17.345 4.466 -18.660 1.00 78.88 105 PRO A N 1
ATOM 814 C CA . PRO A 1 105 ? 16.154 4.075 -17.914 1.00 78.88 105 PRO A CA 1
ATOM 815 C C . PRO A 1 105 ? 15.644 2.704 -18.370 1.00 78.88 105 PRO A C 1
ATOM 817 O O . PRO A 1 105 ? 15.613 2.390 -19.560 1.00 78.88 105 PRO A O 1
ATOM 820 N N . ILE A 1 106 ? 15.235 1.889 -17.403 1.00 81.25 106 ILE A N 1
ATOM 821 C CA . ILE A 1 106 ? 14.613 0.587 -17.631 1.00 81.25 106 ILE A CA 1
ATOM 822 C C . ILE A 1 106 ? 13.099 0.775 -17.513 1.00 81.25 106 ILE A C 1
ATOM 824 O O . ILE A 1 106 ? 12.643 1.280 -16.483 1.00 81.25 106 ILE A O 1
ATOM 828 N N . PRO A 1 107 ? 12.305 0.324 -18.498 1.00 82.75 107 PRO A N 1
ATOM 829 C CA . PRO A 1 107 ? 10.856 0.445 -18.427 1.00 82.75 107 PRO A CA 1
ATOM 830 C C . PRO A 1 107 ? 10.304 -0.319 -17.220 1.00 82.75 107 PRO A C 1
ATOM 832 O O . PRO A 1 107 ? 10.644 -1.483 -16.979 1.00 82.75 107 PRO A O 1
ATOM 835 N N . SER A 1 108 ? 9.441 0.340 -16.453 1.00 83.88 108 SER A N 1
ATOM 836 C CA . SER A 1 108 ? 8.745 -0.268 -15.325 1.00 83.88 108 SER A CA 1
ATOM 837 C C . SER A 1 108 ? 7.845 -1.441 -15.752 1.00 83.88 108 SER A C 1
ATOM 839 O O . SER A 1 108 ? 7.317 -1.453 -16.868 1.00 83.88 108 SER A O 1
ATOM 841 N N . PRO A 1 109 ? 7.597 -2.427 -14.867 1.00 82.94 109 PRO A N 1
ATOM 842 C CA . PRO A 1 109 ? 6.619 -3.486 -15.120 1.00 82.94 109 PRO A CA 1
ATOM 843 C C . PRO A 1 109 ? 5.241 -2.977 -15.567 1.00 82.94 109 PRO A C 1
ATOM 845 O O . PRO A 1 109 ? 4.596 -3.612 -16.396 1.00 82.94 109 PRO A O 1
ATOM 848 N N . LEU A 1 110 ? 4.789 -1.835 -15.037 1.00 80.44 110 LEU A N 1
ATOM 849 C CA . LEU A 1 110 ? 3.526 -1.214 -15.433 1.00 80.44 110 LEU A CA 1
ATOM 850 C C . LEU A 1 110 ? 3.577 -0.683 -16.871 1.00 80.44 110 LEU A C 1
ATOM 852 O O . LEU A 1 110 ? 2.630 -0.915 -17.617 1.00 80.44 110 LEU A O 1
ATOM 856 N N . SER A 1 111 ? 4.670 -0.020 -17.265 1.00 82.38 111 SER A N 1
ATOM 857 C CA . SER A 1 111 ? 4.879 0.448 -18.644 1.00 82.38 111 SER A CA 1
ATOM 858 C C . SER A 1 111 ? 4.929 -0.725 -19.629 1.00 82.38 111 SER A C 1
ATOM 860 O O . SER A 1 111 ? 4.266 -0.704 -20.664 1.00 82.38 111 SER A O 1
ATOM 862 N N . LEU A 1 112 ? 5.610 -1.814 -19.253 1.00 81.38 112 LEU A N 1
ATOM 863 C CA . LEU A 1 112 ? 5.652 -3.050 -20.043 1.00 81.38 112 LEU A CA 1
ATOM 864 C C . LEU A 1 112 ? 4.272 -3.710 -20.188 1.00 81.38 112 LEU A C 1
ATOM 866 O O . LEU A 1 112 ? 3.953 -4.232 -21.252 1.00 81.38 112 LEU A O 1
ATOM 870 N N . ALA A 1 113 ? 3.456 -3.695 -19.131 1.00 79.69 113 ALA A N 1
ATOM 871 C CA . ALA A 1 113 ? 2.118 -4.284 -19.142 1.00 79.69 113 ALA A CA 1
ATOM 872 C C . ALA A 1 113 ? 1.069 -3.399 -19.839 1.00 79.69 113 ALA A C 1
ATOM 874 O O . ALA A 1 113 ? 0.080 -3.912 -20.361 1.00 79.69 113 ALA A O 1
ATOM 875 N N . MET A 1 114 ? 1.251 -2.075 -19.833 1.00 77.12 114 MET A N 1
ATOM 876 C CA . MET A 1 114 ? 0.312 -1.107 -20.406 1.00 77.12 114 MET A CA 1
ATOM 877 C C . MET A 1 114 ? 1.019 -0.093 -21.320 1.00 77.12 114 MET A C 1
ATOM 879 O O . MET A 1 114 ? 0.974 1.111 -21.058 1.00 77.12 114 MET A O 1
ATOM 883 N N . PRO A 1 115 ? 1.613 -0.539 -22.441 1.00 78.50 115 PRO A N 1
ATOM 884 C CA . PRO A 1 115 ? 2.362 0.347 -23.336 1.00 78.50 115 PRO A CA 1
ATOM 885 C C . PRO A 1 115 ? 1.483 1.434 -23.981 1.00 78.50 115 PRO A C 1
ATOM 887 O O . PRO A 1 115 ? 1.977 2.465 -24.424 1.00 78.50 115 PRO A O 1
ATOM 890 N N . PHE A 1 116 ? 0.163 1.231 -24.010 1.00 76.62 116 PHE A N 1
ATOM 891 C CA . PHE A 1 116 ? -0.806 2.177 -24.566 1.00 76.62 116 PHE A CA 1
ATOM 892 C C . PHE A 1 116 ? -1.078 3.401 -23.676 1.00 76.62 116 PHE A C 1
ATOM 894 O O . PHE A 1 116 ? -1.706 4.341 -24.157 1.00 76.62 116 PHE A O 1
ATOM 901 N N . LEU A 1 117 ? -0.654 3.412 -22.401 1.00 71.25 117 LEU A N 1
ATOM 902 C CA . LEU A 1 117 ? -0.809 4.601 -21.551 1.00 71.25 117 LEU A CA 1
ATOM 903 C C . LEU A 1 117 ? 0.053 5.771 -22.052 1.00 71.25 117 LEU A C 1
ATOM 905 O O . LEU A 1 117 ? -0.323 6.921 -21.856 1.00 71.25 117 LEU A O 1
ATOM 909 N N . GLY A 1 118 ? 1.178 5.492 -22.715 1.00 73.44 118 GLY A N 1
ATOM 910 C CA . GLY A 1 118 ? 2.180 6.503 -23.045 1.00 73.44 118 GLY A CA 1
ATOM 911 C C . GLY A 1 118 ? 2.958 6.989 -21.813 1.00 73.44 118 GLY A C 1
ATOM 912 O O . GLY A 1 118 ? 2.494 6.894 -20.673 1.00 73.44 118 GLY A O 1
ATOM 913 N N . ASP A 1 119 ? 4.160 7.516 -22.047 1.00 77.12 119 ASP A N 1
ATOM 914 C CA . ASP A 1 119 ? 5.124 7.817 -20.977 1.00 77.12 119 ASP A CA 1
ATOM 915 C C . ASP A 1 119 ? 4.643 8.923 -20.021 1.00 77.12 119 ASP A C 1
ATOM 917 O O . ASP A 1 119 ? 4.836 8.830 -18.807 1.00 77.12 119 ASP A O 1
ATOM 921 N N . GLU A 1 120 ? 3.963 9.951 -20.540 1.00 76.50 120 GLU A N 1
ATOM 922 C CA . GLU A 1 120 ? 3.448 11.065 -19.730 1.00 76.50 120 GLU A CA 1
ATOM 923 C C . GLU A 1 120 ? 2.356 10.606 -18.755 1.00 76.50 120 GLU A C 1
ATOM 925 O O . GLU A 1 120 ? 2.445 10.855 -17.551 1.00 76.50 120 GLU A O 1
ATOM 930 N N . ILE A 1 121 ? 1.357 9.865 -19.251 1.00 75.06 121 ILE A N 1
ATOM 931 C CA . ILE A 1 121 ? 0.242 9.385 -18.423 1.00 75.06 121 ILE A CA 1
ATOM 932 C C . ILE A 1 121 ? 0.743 8.331 -17.430 1.00 75.06 121 ILE A C 1
ATOM 934 O O . ILE A 1 121 ? 0.331 8.338 -16.271 1.00 75.06 121 ILE A O 1
ATOM 938 N N . GLY A 1 122 ? 1.665 7.455 -17.846 1.00 78.62 122 GLY A N 1
ATOM 939 C CA . GLY A 1 122 ? 2.313 6.498 -16.949 1.00 78.62 122 GLY A CA 1
ATOM 940 C C . GLY A 1 122 ? 3.020 7.191 -15.779 1.00 78.62 122 GLY A C 1
ATOM 941 O O . GLY A 1 122 ? 2.782 6.848 -14.620 1.00 78.62 122 GLY A O 1
ATOM 942 N N . SER A 1 123 ? 3.819 8.223 -16.066 1.00 81.94 123 SER A N 1
ATOM 943 C CA . SER A 1 123 ? 4.533 9.011 -15.052 1.00 81.94 123 SER A CA 1
ATOM 944 C C . SER A 1 123 ? 3.584 9.722 -14.081 1.00 81.94 123 SER A C 1
ATOM 946 O O . SER A 1 123 ? 3.785 9.681 -12.862 1.00 81.94 123 SER A O 1
ATOM 948 N N . ASP A 1 124 ? 2.498 10.313 -14.583 1.00 82.06 124 ASP A N 1
ATOM 949 C CA . ASP A 1 124 ? 1.493 10.973 -13.746 1.00 82.06 124 ASP A CA 1
ATOM 950 C C . ASP A 1 124 ? 0.732 9.985 -12.854 1.00 82.06 124 ASP A C 1
ATOM 952 O O . ASP A 1 124 ? 0.508 10.260 -11.670 1.00 82.06 124 ASP A O 1
ATOM 956 N N . VAL A 1 125 ? 0.398 8.799 -13.374 1.00 82.31 125 VAL A N 1
ATOM 957 C CA . VAL A 1 125 ? -0.211 7.715 -12.588 1.00 82.31 125 VAL A CA 1
ATOM 958 C C . VAL A 1 125 ? 0.713 7.287 -11.451 1.00 82.31 125 VAL A C 1
ATOM 960 O O . VAL A 1 125 ? 0.244 7.088 -10.326 1.00 82.31 125 VAL A O 1
ATOM 963 N N . VAL A 1 126 ? 2.020 7.190 -11.694 1.00 86.94 126 VAL A N 1
ATOM 964 C CA . VAL A 1 126 ?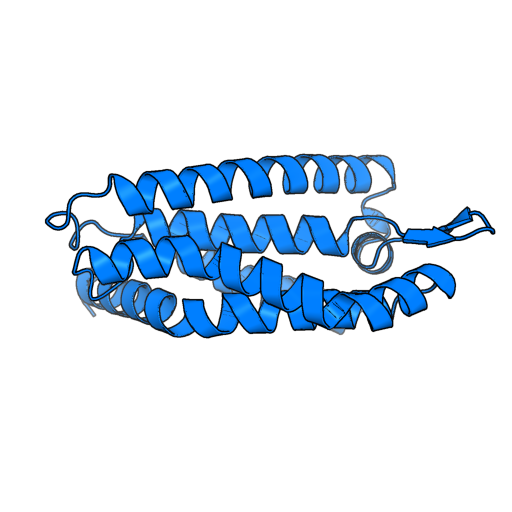 3.011 6.836 -10.666 1.00 86.94 126 VAL A CA 1
ATOM 965 C C . VAL A 1 126 ? 3.118 7.922 -9.604 1.00 86.94 126 VAL A C 1
ATOM 967 O O . VAL A 1 126 ? 3.048 7.617 -8.412 1.00 86.94 126 VAL A O 1
ATOM 970 N N . ARG A 1 127 ? 3.210 9.195 -10.005 1.00 86.19 127 ARG A N 1
ATOM 971 C CA . ARG A 1 127 ? 3.256 10.340 -9.078 1.00 86.19 127 ARG A CA 1
ATOM 972 C C . ARG A 1 127 ? 2.010 10.408 -8.201 1.00 86.19 127 ARG A C 1
ATOM 974 O O . ARG A 1 127 ? 2.120 10.549 -6.980 1.00 86.19 127 ARG A O 1
ATOM 981 N N . LEU A 1 128 ? 0.831 10.251 -8.802 1.00 85.88 128 LEU A N 1
ATOM 982 C CA . LEU A 1 128 ? -0.434 10.194 -8.076 1.00 85.88 128 LEU A CA 1
ATOM 983 C C . LEU A 1 128 ? -0.450 9.009 -7.104 1.00 85.88 128 LEU A C 1
ATOM 985 O O . LEU A 1 128 ? -0.792 9.174 -5.934 1.00 85.88 128 LEU A O 1
ATOM 989 N N . SER A 1 129 ? -0.032 7.828 -7.559 1.00 87.44 129 SER A N 1
ATOM 990 C CA . SER A 1 129 ? 0.021 6.615 -6.737 1.00 87.44 129 SER A CA 1
ATOM 991 C C . SER A 1 129 ? 0.969 6.772 -5.548 1.00 87.44 129 SER A C 1
ATOM 993 O O . SER A 1 129 ? 0.635 6.364 -4.435 1.00 87.44 129 SER A O 1
ATOM 995 N N . MET A 1 130 ? 2.115 7.429 -5.734 1.00 90.62 130 MET A N 1
ATOM 996 C CA . MET A 1 130 ? 3.059 7.740 -4.660 1.00 90.62 130 MET A CA 1
ATOM 997 C C . MET A 1 130 ? 2.435 8.672 -3.611 1.00 90.62 130 MET A C 1
ATOM 999 O O . MET A 1 130 ? 2.488 8.380 -2.413 1.00 90.62 130 MET A O 1
ATOM 1003 N N . ALA A 1 131 ? 1.769 9.745 -4.050 1.00 90.38 131 ALA A N 1
ATOM 1004 C CA . ALA A 1 131 ? 1.075 10.674 -3.159 1.00 90.38 131 ALA A CA 1
ATOM 1005 C C . ALA A 1 131 ? -0.062 9.985 -2.384 1.00 90.38 131 ALA A C 1
ATOM 1007 O O . ALA A 1 131 ? -0.153 10.107 -1.158 1.00 90.38 131 ALA A O 1
ATOM 1008 N N . VAL A 1 132 ? -0.898 9.203 -3.075 1.00 90.94 132 VAL A N 1
ATOM 1009 C CA . VAL A 1 132 ? -2.007 8.459 -2.461 1.00 90.94 132 VAL A CA 1
ATOM 1010 C C . VAL A 1 132 ? -1.484 7.411 -1.483 1.00 90.94 132 VAL A C 1
ATOM 1012 O O . VAL A 1 132 ? -2.065 7.250 -0.412 1.00 90.94 132 VAL A O 1
ATOM 1015 N N . THR A 1 133 ? -0.368 6.742 -1.776 1.00 92.81 133 THR A N 1
ATOM 1016 C CA . THR A 1 133 ? 0.276 5.789 -0.857 1.00 92.81 133 THR A CA 1
ATOM 1017 C C . THR A 1 133 ? 0.656 6.462 0.462 1.00 92.81 133 THR A C 1
ATOM 1019 O O . THR A 1 133 ? 0.283 5.968 1.528 1.00 92.81 133 THR A O 1
ATOM 1022 N N . GLY A 1 134 ? 1.342 7.609 0.403 1.00 91.56 134 GLY A N 1
ATOM 1023 C CA . GLY A 1 134 ? 1.748 8.355 1.596 1.00 91.56 134 GLY A CA 1
ATOM 1024 C C . GLY A 1 134 ? 0.555 8.871 2.407 1.00 91.56 134 GLY A C 1
ATOM 1025 O O . GLY A 1 134 ? 0.478 8.650 3.618 1.00 91.56 134 GLY A O 1
ATOM 1026 N N . LEU A 1 135 ? -0.419 9.496 1.736 1.00 93.25 135 LEU A N 1
ATOM 1027 C CA . LEU A 1 135 ? -1.618 10.044 2.380 1.00 93.25 135 LEU A CA 1
ATOM 1028 C C . LEU A 1 135 ? -2.499 8.956 2.999 1.00 93.25 135 LEU A C 1
ATOM 1030 O O . LEU A 1 135 ? -2.962 9.098 4.131 1.00 93.25 135 LEU A O 1
ATOM 1034 N N . SER A 1 136 ? -2.716 7.852 2.284 1.00 92.69 136 SER A N 1
ATOM 1035 C CA . SER A 1 136 ? -3.508 6.726 2.785 1.00 92.69 136 SER A CA 1
ATOM 1036 C C . SER A 1 136 ? -2.833 6.037 3.971 1.00 92.69 136 SER A C 1
ATOM 1038 O O . SER A 1 136 ? -3.525 5.664 4.916 1.00 92.69 136 SER A O 1
ATOM 1040 N N . TYR A 1 137 ? -1.500 5.935 3.990 1.00 93.88 137 TYR A N 1
ATOM 1041 C CA . TYR A 1 137 ? -0.776 5.418 5.151 1.00 93.88 137 TYR A CA 1
ATOM 1042 C C . TYR A 1 137 ? -0.932 6.328 6.375 1.00 93.88 137 TYR A C 1
ATOM 1044 O O . TYR A 1 137 ? -1.277 5.857 7.460 1.00 93.88 137 TYR A O 1
ATOM 1052 N N . ALA A 1 138 ? -0.749 7.641 6.204 1.00 93.50 138 ALA A N 1
ATOM 1053 C CA . ALA A 1 138 ? -0.969 8.605 7.280 1.00 93.50 138 ALA A CA 1
ATOM 1054 C C . ALA A 1 138 ? -2.409 8.519 7.815 1.00 93.50 138 ALA A C 1
ATOM 1056 O O . ALA A 1 138 ? -2.624 8.431 9.026 1.00 93.50 138 ALA A O 1
ATOM 1057 N N . ALA A 1 139 ? -3.395 8.440 6.917 1.00 92.00 139 ALA A N 1
ATOM 1058 C CA . ALA A 1 139 ? -4.794 8.253 7.279 1.00 92.00 139 ALA A CA 1
ATOM 1059 C C . ALA A 1 139 ? -5.034 6.934 8.035 1.00 92.00 139 ALA A C 1
ATOM 1061 O O . ALA A 1 139 ? -5.771 6.932 9.018 1.00 92.00 139 ALA A O 1
ATOM 1062 N N . LEU A 1 140 ? -4.394 5.824 7.645 1.00 91.38 140 LEU A N 1
ATOM 1063 C CA . LEU A 1 140 ? -4.476 4.551 8.371 1.00 91.38 140 LEU A CA 1
ATOM 1064 C C . LEU A 1 140 ? -3.974 4.666 9.804 1.00 91.38 140 LEU A C 1
ATOM 1066 O O . LEU A 1 140 ? -4.634 4.169 10.716 1.00 91.38 140 LEU A O 1
ATOM 1070 N N . VAL A 1 141 ? -2.825 5.310 10.009 1.00 93.50 141 VAL A N 1
ATOM 1071 C CA . VAL A 1 141 ? -2.243 5.502 11.343 1.00 93.50 141 VAL A CA 1
ATOM 1072 C C . VAL A 1 141 ? -3.157 6.378 12.200 1.00 93.50 141 VAL A C 1
ATOM 1074 O O . VAL A 1 141 ? -3.496 5.997 13.321 1.00 93.50 141 VAL A O 1
ATOM 1077 N N . VAL A 1 142 ? -3.634 7.502 11.657 1.00 93.19 142 VAL A N 1
ATOM 1078 C CA . VAL A 1 142 ? -4.581 8.398 12.340 1.00 93.19 142 VAL A CA 1
ATOM 1079 C C . VAL A 1 142 ? -5.860 7.644 12.708 1.00 93.19 142 VAL A C 1
ATOM 1081 O O . VAL A 1 142 ? -6.275 7.647 13.867 1.00 93.19 142 VAL A O 1
ATOM 1084 N N . LEU A 1 143 ? -6.466 6.921 11.766 1.00 89.69 143 LEU A N 1
ATOM 1085 C CA . LEU A 1 143 ? -7.672 6.140 12.034 1.00 89.69 143 LEU A CA 1
ATOM 1086 C C . LEU A 1 143 ? -7.416 5.040 13.068 1.00 89.69 143 LEU A C 1
ATOM 1088 O O . LEU A 1 143 ? -8.245 4.844 13.957 1.00 89.69 143 LEU A O 1
ATOM 1092 N N . ALA A 1 144 ? -6.278 4.350 13.017 1.00 89.44 144 ALA A N 1
ATOM 1093 C CA . ALA A 1 144 ? -5.935 3.324 13.998 1.00 89.44 144 ALA A CA 1
ATOM 1094 C C . ALA A 1 144 ? -5.828 3.884 15.428 1.00 89.44 144 ALA A C 1
ATOM 1096 O O . ALA A 1 144 ? -6.234 3.211 16.381 1.00 89.44 144 ALA A O 1
ATOM 1097 N N . ILE A 1 145 ? -5.340 5.118 15.586 1.00 92.06 145 ILE A N 1
ATOM 1098 C CA . ILE A 1 145 ? -5.175 5.790 16.884 1.00 92.06 145 ILE A CA 1
ATOM 1099 C C . ILE A 1 145 ? -6.491 6.390 17.389 1.00 92.06 145 ILE A C 1
ATOM 1101 O O . ILE A 1 145 ? -6.828 6.224 18.560 1.00 92.06 145 ILE A O 1
ATOM 1105 N N . PHE A 1 146 ? -7.251 7.062 16.523 1.00 90.12 146 PHE A N 1
ATOM 1106 C CA . PHE A 1 146 ? -8.381 7.896 16.943 1.00 90.12 146 PHE A CA 1
ATOM 1107 C C . PHE A 1 146 ? -9.754 7.242 16.772 1.00 90.12 146 PHE A C 1
ATOM 1109 O O . PHE A 1 146 ? -10.719 7.716 17.365 1.00 90.12 146 PHE A O 1
ATOM 1116 N N . THR A 1 147 ? -9.881 6.135 16.028 1.00 85.50 147 THR A N 1
ATOM 1117 C CA . THR A 1 147 ? -11.185 5.462 15.880 1.00 85.50 147 THR A CA 1
ATOM 1118 C C . THR A 1 147 ? -11.676 4.974 17.248 1.00 85.50 147 THR A C 1
ATOM 1120 O O . THR A 1 147 ? -10.949 4.224 17.906 1.00 85.50 147 THR A O 1
ATOM 1123 N N . PRO A 1 148 ? -12.870 5.374 17.716 1.00 81.62 148 PRO A N 1
ATOM 1124 C CA . PRO A 1 148 ? -13.382 4.926 19.006 1.00 81.62 148 PRO A CA 1
ATOM 1125 C C . PRO A 1 148 ? -13.768 3.443 18.960 1.00 81.62 148 PRO A C 1
ATOM 1127 O O . PRO A 1 148 ? -14.284 2.954 17.963 1.00 81.62 148 PRO A O 1
ATOM 1130 N N . VAL A 1 149 ? -13.553 2.702 20.048 1.00 75.50 149 VAL A N 1
ATOM 1131 C CA . VAL A 1 149 ? -13.828 1.248 20.083 1.00 75.50 149 VAL A CA 1
ATOM 1132 C C . VAL A 1 149 ? -15.317 0.947 19.844 1.00 75.50 149 VAL A C 1
ATOM 1134 O O . VAL A 1 149 ? -15.664 -0.041 19.205 1.00 75.50 149 VAL A O 1
ATOM 1137 N N . GLN A 1 150 ? -16.204 1.856 20.253 1.00 65.25 150 GLN A N 1
ATOM 1138 C CA . GLN A 1 150 ? -17.657 1.747 20.084 1.00 65.25 150 GLN A CA 1
ATOM 1139 C C . GLN A 1 150 ? -18.122 1.834 18.615 1.00 65.25 150 GLN A C 1
ATOM 1141 O O . GLN A 1 150 ? -19.208 1.358 18.291 1.00 65.25 150 GLN A O 1
ATOM 1146 N N . THR A 1 151 ? -17.319 2.389 17.691 1.00 59.56 151 THR A N 1
ATOM 1147 C CA . THR A 1 151 ? -17.685 2.465 16.258 1.00 59.56 151 THR A CA 1
ATOM 1148 C C . THR A 1 151 ? -17.423 1.177 15.488 1.00 59.56 151 THR A C 1
ATOM 1150 O O . THR A 1 151 ? -17.633 1.143 14.272 1.00 59.56 151 THR A O 1
ATOM 1153 N N . GLN A 1 152 ? -17.063 0.099 16.193 1.00 56.44 152 GLN A N 1
ATOM 1154 C CA . GLN A 1 152 ? -16.976 -1.270 15.688 1.00 56.44 152 GLN A CA 1
ATOM 1155 C C . GLN A 1 152 ? -18.131 -1.612 14.709 1.00 56.44 152 GLN A C 1
ATOM 1157 O O . GLN A 1 152 ? -17.916 -2.230 13.673 1.00 56.44 152 GLN A O 1
ATOM 1162 N N . GLN A 1 153 ? -19.350 -1.112 14.931 1.00 52.66 153 GLN A N 1
ATOM 1163 C CA . GLN A 1 153 ? -20.510 -1.443 14.095 1.00 52.66 153 GLN A CA 1
ATOM 1164 C C . GLN A 1 153 ? -20.738 -0.606 12.819 1.00 52.66 153 GLN A C 1
ATOM 1166 O O . GLN A 1 153 ? -21.646 -0.940 12.050 1.00 52.66 153 GLN A O 1
ATOM 1171 N N . ARG A 1 154 ? -19.988 0.471 12.533 1.00 53.16 154 ARG A N 1
ATOM 1172 C CA . ARG A 1 154 ? -20.320 1.307 11.357 1.00 53.16 154 ARG A CA 1
ATOM 1173 C C . ARG A 1 154 ? -19.861 0.659 10.048 1.00 53.16 154 ARG A C 1
ATOM 1175 O O . ARG A 1 154 ? -18.717 0.239 9.917 1.00 53.16 154 ARG A O 1
ATOM 1182 N N . ARG A 1 155 ? -20.792 0.560 9.092 1.00 52.88 155 ARG A N 1
ATOM 1183 C CA . ARG A 1 155 ? -20.739 -0.244 7.858 1.00 52.88 155 ARG A CA 1
ATOM 1184 C C . ARG A 1 155 ? -19.655 0.211 6.869 1.00 52.88 155 ARG A C 1
ATOM 1186 O O . ARG A 1 155 ? -19.656 1.369 6.474 1.00 52.88 155 ARG A O 1
ATOM 1193 N N . ALA A 1 156 ? -18.818 -0.714 6.393 1.00 50.53 156 ALA A N 1
ATOM 1194 C CA . ALA A 1 156 ? -18.125 -0.570 5.108 1.00 50.53 156 ALA A CA 1
ATOM 1195 C C . ALA A 1 156 ? -19.037 -1.187 4.058 1.00 50.53 156 ALA A C 1
ATOM 1197 O O . ALA A 1 156 ? -19.494 -2.318 4.228 1.00 50.53 156 ALA A O 1
ATOM 1198 N N . SER A 1 157 ? -19.345 -0.444 3.002 1.00 51.47 157 SER A N 1
ATOM 1199 C CA . SER A 1 157 ? -20.175 -0.953 1.922 1.00 51.47 157 SER A CA 1
ATOM 1200 C C . SER A 1 157 ? -19.448 -2.086 1.189 1.00 51.47 157 SER A C 1
ATOM 1202 O O . SER A 1 157 ? -18.258 -2.012 0.891 1.00 51.47 157 SER A O 1
ATOM 1204 N N . TRP A 1 158 ? -20.197 -3.141 0.874 1.00 48.88 158 TRP A N 1
ATOM 1205 C CA . TRP A 1 158 ? -19.790 -4.271 0.031 1.00 48.88 158 TRP A CA 1
ATOM 1206 C C . TRP A 1 158 ? -19.105 -3.839 -1.283 1.00 48.88 158 TRP A C 1
ATOM 1208 O O . TRP A 1 158 ? -18.239 -4.533 -1.800 1.00 48.88 158 TRP A O 1
ATOM 1218 N N . THR A 1 159 ? -19.435 -2.651 -1.787 1.00 50.22 159 THR A N 1
ATOM 1219 C CA . THR A 1 159 ? -18.842 -2.040 -2.982 1.00 50.22 159 THR A CA 1
ATOM 1220 C C . THR A 1 159 ? -17.345 -1.744 -2.863 1.00 50.22 159 THR A C 1
ATOM 1222 O O . THR A 1 159 ? -16.633 -1.928 -3.846 1.00 50.22 159 THR A O 1
ATOM 1225 N N . ALA A 1 160 ? -16.839 -1.372 -1.679 1.00 51.81 160 ALA A N 1
ATOM 1226 C CA . ALA A 1 160 ? -15.402 -1.151 -1.478 1.00 51.81 160 ALA A CA 1
ATOM 1227 C C . ALA A 1 160 ? -14.608 -2.454 -1.653 1.00 51.81 160 ALA A C 1
ATOM 1229 O O . ALA A 1 160 ? -13.488 -2.451 -2.141 1.00 51.81 160 ALA A O 1
ATOM 1230 N N . TRP A 1 161 ? -15.222 -3.586 -1.320 1.00 51.59 161 TRP A N 1
ATOM 1231 C CA . TRP A 1 161 ? -14.625 -4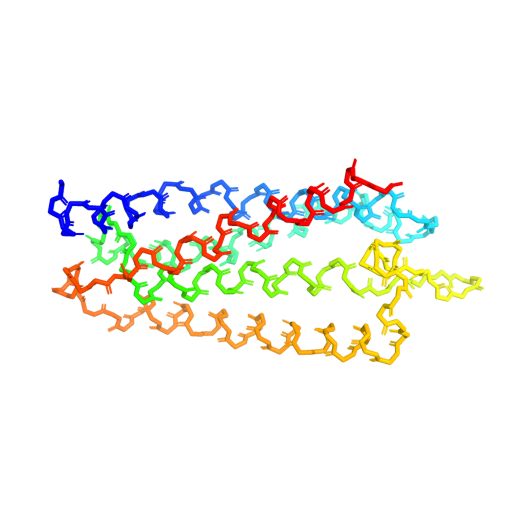.907 -1.463 1.00 51.59 161 TRP A CA 1
ATOM 1232 C C . TRP A 1 161 ? -14.699 -5.472 -2.870 1.00 51.59 161 TRP A C 1
ATOM 1234 O O . TRP A 1 161 ? -13.757 -6.123 -3.307 1.00 51.59 161 TRP A O 1
ATOM 1244 N N . VAL A 1 162 ? -15.789 -5.195 -3.587 1.00 54.38 162 VAL A N 1
ATOM 1245 C CA . VAL A 1 162 ? -15.906 -5.557 -5.003 1.00 54.38 162 VAL A CA 1
ATOM 1246 C C . VAL A 1 162 ? -14.851 -4.811 -5.818 1.00 54.38 162 VAL A C 1
ATOM 1248 O O . VAL A 1 162 ? -14.145 -5.450 -6.584 1.00 54.38 162 VAL A O 1
ATOM 1251 N N . ALA A 1 163 ? -14.641 -3.512 -5.586 1.00 50.59 163 ALA A N 1
ATOM 1252 C CA . ALA A 1 163 ? -13.567 -2.766 -6.247 1.00 50.59 163 ALA A CA 1
ATOM 1253 C C . ALA A 1 163 ? -12.174 -3.358 -5.945 1.00 50.59 163 ALA A C 1
ATOM 1255 O O . ALA A 1 163 ? -11.347 -3.513 -6.838 1.00 50.59 163 ALA A O 1
ATOM 1256 N N . VAL A 1 164 ? -11.931 -3.776 -4.703 1.00 51.88 164 VAL A N 1
ATOM 1257 C CA . VAL A 1 164 ? -10.636 -4.318 -4.256 1.00 51.88 164 VAL A CA 1
ATOM 1258 C C . VAL A 1 164 ? -10.371 -5.736 -4.766 1.00 51.88 164 VAL A C 1
ATOM 1260 O O . VAL A 1 164 ? -9.230 -6.060 -5.075 1.00 51.88 164 VAL A O 1
ATOM 1263 N N . ALA A 1 165 ? -11.400 -6.577 -4.883 1.00 54.34 165 ALA A N 1
ATOM 1264 C CA . ALA A 1 165 ? -11.276 -7.947 -5.384 1.00 54.34 165 ALA A CA 1
ATOM 1265 C C . ALA A 1 165 ? -11.247 -8.022 -6.918 1.00 54.34 165 ALA A C 1
ATOM 1267 O O . ALA A 1 165 ? -10.561 -8.869 -7.484 1.00 54.34 165 ALA A O 1
ATOM 1268 N N . VAL A 1 166 ? -11.981 -7.135 -7.595 1.00 49.25 166 VAL A N 1
ATOM 1269 C CA . VAL A 1 166 ? -12.097 -7.132 -9.058 1.00 49.25 166 VAL A CA 1
ATOM 1270 C C . VAL A 1 166 ? -10.838 -6.561 -9.714 1.00 49.25 166 VAL A C 1
ATOM 1272 O O . VAL A 1 166 ? -10.419 -7.059 -10.750 1.00 49.25 166 VAL A O 1
ATOM 1275 N N . THR A 1 167 ? -10.167 -5.589 -9.097 1.00 49.06 167 THR A N 1
ATOM 1276 C CA . THR A 1 167 ? -9.005 -4.929 -9.715 1.00 49.06 167 THR A CA 1
ATOM 1277 C C . THR A 1 167 ? -7.784 -5.840 -9.957 1.00 49.06 167 THR A C 1
ATOM 1279 O O . THR A 1 167 ? -7.255 -5.799 -11.065 1.00 49.06 167 THR A O 1
ATOM 1282 N N . PRO A 1 168 ? -7.340 -6.717 -9.029 1.00 47.78 168 PRO A N 1
ATOM 1283 C CA . PRO A 1 168 ? -6.262 -7.667 -9.323 1.00 47.78 168 PRO A CA 1
ATOM 1284 C C . PRO A 1 168 ? -6.668 -8.726 -10.361 1.00 47.78 168 PRO A C 1
ATOM 1286 O O . PRO A 1 168 ? -5.840 -9.107 -11.175 1.00 47.78 168 PRO A O 1
ATOM 1289 N N . LEU A 1 169 ? -7.933 -9.163 -10.394 1.00 47.34 169 LEU A N 1
ATOM 1290 C CA . LEU A 1 169 ? -8.427 -10.112 -11.404 1.00 47.34 169 LEU A CA 1
ATOM 1291 C C . LEU A 1 169 ? -8.574 -9.480 -12.794 1.00 47.34 169 LEU A C 1
ATOM 1293 O O . LEU A 1 169 ? -8.345 -10.162 -13.784 1.00 47.34 169 LEU A O 1
ATOM 1297 N N . ILE A 1 170 ? -8.908 -8.190 -12.878 1.00 47.62 170 ILE A N 1
ATOM 1298 C CA . ILE A 1 170 ? -8.897 -7.434 -14.136 1.00 47.62 170 ILE A CA 1
ATOM 1299 C C . ILE A 1 170 ? -7.460 -7.254 -14.625 1.00 47.62 170 ILE A C 1
ATOM 1301 O O . ILE A 1 170 ? -7.208 -7.467 -15.800 1.00 47.62 170 ILE A O 1
ATOM 1305 N N . LEU A 1 171 ? -6.506 -6.931 -13.746 1.00 45.34 171 LEU A N 1
ATOM 1306 C CA . LEU A 1 171 ? -5.101 -6.754 -14.133 1.00 45.34 171 LEU A CA 1
ATOM 1307 C C . LEU A 1 171 ? -4.427 -8.077 -14.535 1.00 45.34 171 LEU A C 1
ATOM 1309 O O . LEU A 1 171 ? -3.708 -8.117 -15.528 1.00 45.34 171 LEU A O 1
ATOM 1313 N N . ILE A 1 17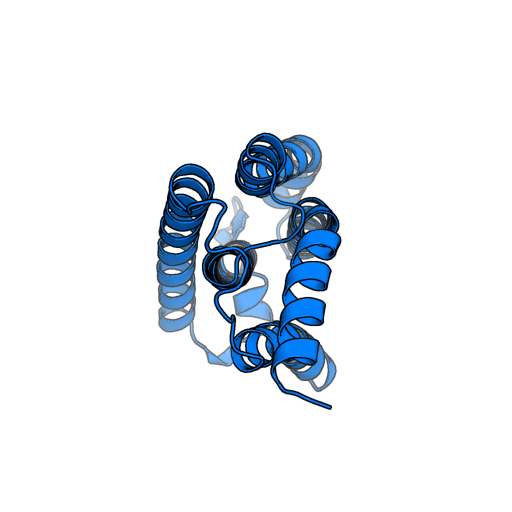2 ? -4.706 -9.170 -13.818 1.00 50.94 172 ILE A N 1
ATOM 1314 C CA . ILE A 1 172 ? -4.237 -10.521 -14.173 1.00 50.94 172 ILE A CA 1
ATOM 1315 C C . ILE A 1 172 ? -4.966 -11.038 -15.423 1.00 50.94 172 ILE A C 1
ATOM 1317 O O . ILE A 1 172 ? -4.347 -11.657 -16.277 1.00 50.94 172 ILE A O 1
ATOM 1321 N N . GLY A 1 173 ? -6.269 -10.771 -15.555 1.00 40.53 173 GLY A N 1
ATOM 1322 C CA . GLY A 1 173 ? -7.081 -11.186 -16.699 1.00 40.53 173 GLY A CA 1
ATOM 1323 C C . GLY A 1 173 ? -6.741 -10.441 -17.991 1.00 40.53 173 GLY A C 1
ATOM 1324 O O . GLY A 1 173 ? -6.682 -11.071 -19.038 1.00 40.53 173 GLY A O 1
ATOM 1325 N N . LEU A 1 174 ? -6.454 -9.136 -17.929 1.00 42.97 174 LEU A N 1
ATOM 1326 C CA . LEU A 1 174 ? -5.957 -8.369 -19.078 1.00 42.97 174 LEU A CA 1
ATOM 1327 C C . LEU A 1 174 ? -4.534 -8.777 -19.469 1.00 42.97 174 LEU A C 1
ATOM 1329 O O . LEU A 1 174 ? -4.250 -8.847 -20.657 1.00 42.97 174 LEU A O 1
ATOM 1333 N N . GLY A 1 175 ? -3.671 -9.096 -18.500 1.00 40.53 175 GLY A N 1
ATOM 1334 C CA . GLY A 1 175 ? -2.329 -9.623 -18.771 1.00 40.53 175 GLY A CA 1
ATOM 1335 C C . GLY A 1 175 ? -2.294 -11.085 -19.238 1.00 40.53 175 GLY A C 1
ATOM 1336 O O . GLY A 1 175 ? -1.244 -11.548 -19.660 1.00 40.53 175 GLY A O 1
ATOM 1337 N N . ALA A 1 176 ? -3.408 -11.821 -19.144 1.00 37.91 176 ALA A N 1
ATOM 1338 C CA . ALA A 1 176 ? -3.534 -13.207 -19.611 1.00 37.91 176 ALA A CA 1
ATOM 1339 C C . ALA A 1 176 ? -4.320 -13.344 -20.932 1.00 37.91 176 ALA A C 1
ATOM 1341 O O . ALA A 1 176 ? -4.413 -14.446 -21.471 1.00 37.91 176 ALA A O 1
ATOM 1342 N N . LEU A 1 177 ? -4.916 -12.254 -21.433 1.00 33.69 177 LEU A N 1
ATOM 1343 C CA . LEU A 1 177 ? -5.697 -12.198 -22.680 1.00 33.69 177 LEU A CA 1
ATOM 1344 C C . LEU A 1 177 ? -4.945 -11.515 -23.839 1.00 33.69 177 LEU A C 1
ATOM 1346 O O . LEU A 1 177 ? -5.530 -11.326 -24.907 1.00 33.69 177 LEU A O 1
ATOM 1350 N N . ILE A 1 178 ? -3.676 -11.155 -23.633 1.00 39.34 178 ILE A N 1
ATOM 1351 C CA . ILE A 1 178 ? -2.759 -10.535 -24.602 1.00 39.34 178 ILE A CA 1
ATOM 1352 C C . ILE A 1 178 ? -1.416 -11.258 -24.489 1.00 39.34 178 ILE A C 1
ATOM 1354 O O . ILE A 1 178 ? -0.780 -11.474 -25.543 1.00 39.34 178 ILE A O 1
#

Secondary structure (DSSP, 8-state):
--HHHHHHHHHHHHHHHHHHHHHHHHHHHHHHHHHSS-HHHHHHHHHHHHHHHHHHHHHHHHHHHHHHHTT-SS--HHHHHHHHHHHHHHHHHHHHSPEEETTEEEPPHHHHH-GGG-HHHHHHHHHHHHHHHHHHHHHHHHHHHHS-GGGGGPPPPHHHHHHHHHHHHHHHHHHH--

pLDDT: mean 76.93, std 15.03, range [33.69, 93.88]

Sequence (178 aa):
MPLAAKVATSNRLTWNMWLWLVWLLPAVLIGIKMFAPGGQEKLFLMLLSPIIILLAGLLGWLPRFVLKKRGFGYSPSGVSAVFAVHWWAFSLCVLGIDGADHMGPIPSPLSLAMPFLGDEIGSDVVRLSMAVTGLSYAALVVLAIFTPVQTQQRRASWTAWVAVAVTPLILIGLGALI

Foldseek 3Di:
DDQLVVQVVVQQVLLVCLLVCQQVVLVVLLVLVCPFDDDPVNVVCVVCVVVSSVVSSCLSCVLVVLLVVVPDPTHQQQLSLLSLQLSVLVSLLSQLDWDADPVGIGGGNVCVLCVVCDDVSSVVSNVVSVVSNVVSSVVSNVCSNPPDNVSSRDGNGPVSVCVSVVVVVCSVVSSVVD